Protein AF-A0AAQ3NFP8-F1 (afdb_monomer)

Foldseek 3Di:
DPPQDAQPLLPPPQLCVSLPHDPPDDPVVLVVSLVVQCVNRPPDVSRNVSNVVSSVVVVVVVVVVVVVVVVVVVVVVVVCCVVDDPVSVVVVVVPPPPDVVVVVVVVCVCCCVVVVCVVCVVPDDPPVVVVVVVVVVVVVVVVVPPDPPDD

InterPro domains:
  IPR021788 Protein CHAPERONE-LIKE PROTEIN OF POR1-like [PF11833] (24-134)
  IPR021788 Protein CHAPERONE-LIKE PROTEIN OF POR1-like [PTHR33372] (6-134)

Secondary structure (DSSP, 8-state):
---PPPPTTTT-SSHHHHHT--TT--HHHHHHHHHHHHHHTTT-HHHHHHHHHHHHHHHHHHHHHHHHHHHHHHHHHHHHHHHS-HHHHHHHHHT----HHHHHHHHHHHHHHHHHHHHHTTT--TTHHHHHHHHHHHHHHTTS-S-----

pLDDT: mean 77.22, std 17.12, range [36.72, 96.06]

Sequence (151 aa):
MRNVQKFPRINVWDPYRRLGISPDASEEEIWGSRNFLLQQYAGHERSEESIEAAFEKLLMASFIQRRKTKINLKSKLKKKVEESPPWVKNLLNFVELPPPEIILRRLFLFAFMGGWSIMNSAETGPAFQVCFEFLFFSLSFSVWCIPKCIF

Organism: Vigna mungo (NCBI:txid3915)

Solvent-accessible surface area (backbone atoms only — not comparable to full-atom values): 8976 Å² total; per-residue (Å²): 132,86,82,72,54,74,59,86,51,65,82,49,85,53,40,39,68,41,67,70,49,61,92,84,57,52,74,67,55,54,54,50,41,51,52,53,50,44,66,69,27,62,91,32,66,75,40,43,54,42,53,50,57,27,50,51,52,54,54,50,50,55,49,50,52,58,49,54,53,54,52,50,50,54,52,51,50,51,50,49,59,72,72,42,59,72,69,58,52,51,52,50,58,73,56,59,73,67,64,65,71,60,52,49,54,50,51,48,52,51,51,50,53,52,52,50,46,64,68,52,60,80,77,63,64,88,67,61,69,56,53,55,49,52,55,54,49,55,64,53,50,68,73,76,66,69,76,93,81,78,134

Mean predicted aligned error: 16.44 Å

Structure (mmCIF, N/CA/C/O backbone):
data_AF-A0AAQ3NFP8-F1
#
_entry.id   AF-A0AAQ3NFP8-F1
#
loop_
_atom_site.group_PDB
_atom_site.id
_atom_site.type_symbol
_atom_site.label_atom_id
_atom_site.label_alt_id
_atom_site.label_comp_id
_atom_site.label_asym_id
_atom_site.label_entity_id
_atom_site.label_seq_id
_atom_site.pdbx_PDB_ins_code
_atom_site.Cartn_x
_atom_site.Cartn_y
_atom_site.Cartn_z
_atom_site.occupancy
_atom_site.B_iso_or_equiv
_atom_site.auth_seq_id
_atom_site.auth_comp_id
_atom_site.auth_asym_id
_atom_site.auth_atom_id
_atom_site.pdbx_PDB_model_num
ATOM 1 N N . MET A 1 1 ? -20.250 0.691 35.380 1.00 41.53 1 MET A N 1
ATOM 2 C CA . MET A 1 1 ? -19.641 -0.244 34.407 1.00 41.53 1 MET A CA 1
ATOM 3 C C . MET A 1 1 ? -19.740 0.395 33.028 1.00 41.53 1 MET A C 1
ATOM 5 O O . MET A 1 1 ? -20.853 0.640 32.582 1.00 41.53 1 MET A O 1
ATOM 9 N N . ARG A 1 2 ? -18.618 0.778 32.401 1.00 59.44 2 ARG A N 1
ATOM 10 C CA . ARG A 1 2 ? -18.626 1.322 31.030 1.00 59.44 2 ARG A CA 1
ATOM 11 C C . ARG A 1 2 ? -19.056 0.184 30.101 1.00 59.44 2 ARG A C 1
ATOM 13 O O . ARG A 1 2 ? -18.391 -0.846 30.077 1.00 59.44 2 ARG A O 1
ATOM 20 N N . ASN A 1 3 ? -20.191 0.326 29.424 1.00 71.06 3 ASN A N 1
ATOM 21 C CA . ASN A 1 3 ? -20.691 -0.698 28.514 1.00 71.06 3 ASN A CA 1
ATOM 22 C C . ASN A 1 3 ? -19.872 -0.609 27.221 1.00 71.06 3 ASN A C 1
ATOM 24 O O . ASN A 1 3 ? -20.105 0.272 26.393 1.00 71.06 3 ASN A O 1
ATOM 28 N N . VAL A 1 4 ? -18.829 -1.433 27.126 1.00 76.38 4 VAL A N 1
ATOM 29 C CA . VAL A 1 4 ? -17.927 -1.445 25.975 1.00 76.38 4 VAL A CA 1
ATOM 30 C C . VAL A 1 4 ? -18.684 -2.056 24.800 1.00 76.38 4 VAL A C 1
ATOM 32 O O . VAL A 1 4 ? -19.108 -3.211 24.855 1.00 76.38 4 VAL A O 1
ATOM 35 N N . GLN A 1 5 ? -18.883 -1.266 23.746 1.00 82.94 5 GLN A N 1
ATOM 36 C CA . GLN A 1 5 ? -19.569 -1.724 22.544 1.00 82.94 5 GLN A CA 1
ATOM 37 C C . GLN A 1 5 ? -18.737 -2.828 21.884 1.00 82.94 5 GLN A C 1
ATOM 39 O O . GLN A 1 5 ? -17.526 -2.695 21.713 1.00 82.94 5 GLN A O 1
ATOM 44 N N . LYS A 1 6 ? -19.385 -3.936 21.521 1.00 88.12 6 LYS A N 1
ATOM 45 C CA . LYS A 1 6 ? -18.740 -5.073 20.860 1.00 88.12 6 LYS A CA 1
ATOM 46 C C . LYS A 1 6 ? -19.088 -5.069 19.382 1.00 88.12 6 LYS A C 1
ATOM 48 O O . LYS A 1 6 ? -20.259 -4.967 19.023 1.00 88.12 6 LYS A O 1
ATOM 53 N N . PHE A 1 7 ? -18.083 -5.225 18.528 1.00 90.88 7 PHE A N 1
ATOM 54 C CA . PHE A 1 7 ? -18.296 -5.232 17.091 1.00 90.88 7 PHE A CA 1
ATOM 55 C C . PHE A 1 7 ? -19.049 -6.500 16.651 1.00 90.88 7 PHE A C 1
ATOM 57 O O . PHE A 1 7 ? -18.580 -7.615 16.898 1.00 90.88 7 PHE A O 1
ATOM 64 N N . PRO A 1 8 ? -20.207 -6.372 15.979 1.00 88.38 8 PRO A N 1
ATOM 65 C CA . PRO A 1 8 ? -21.032 -7.529 15.633 1.00 88.38 8 PRO A CA 1
ATOM 66 C C . PRO A 1 8 ? -20.462 -8.352 14.466 1.00 88.38 8 PRO A C 1
ATOM 68 O O . PRO A 1 8 ? -20.726 -9.548 14.371 1.00 88.38 8 PRO A O 1
ATOM 71 N N . ARG A 1 9 ? -19.656 -7.749 13.578 1.00 91.31 9 ARG A N 1
ATOM 72 C CA . ARG A 1 9 ? -19.174 -8.379 12.330 1.00 91.31 9 ARG A CA 1
ATOM 73 C C . ARG A 1 9 ? -17.783 -9.020 12.441 1.00 91.31 9 ARG A C 1
ATOM 75 O O . ARG A 1 9 ? -17.110 -9.189 11.430 1.00 91.31 9 ARG A O 1
ATOM 82 N N . ILE A 1 10 ? -17.361 -9.433 13.638 1.00 88.06 10 ILE A N 1
ATOM 83 C CA . ILE A 1 10 ? -16.038 -10.052 13.875 1.00 88.06 10 ILE A CA 1
ATOM 84 C C . ILE A 1 10 ? -15.803 -11.303 13.001 1.00 88.06 10 ILE A C 1
ATOM 86 O O . ILE A 1 10 ? -14.704 -11.502 12.484 1.00 88.06 10 ILE A O 1
ATOM 90 N N . ASN A 1 11 ? -16.837 -12.123 12.783 1.00 88.25 11 ASN A N 1
ATOM 91 C CA . ASN A 1 11 ? -16.716 -13.412 12.085 1.00 88.25 11 ASN A CA 1
ATOM 92 C C . ASN A 1 11 ? -16.963 -13.341 10.565 1.00 88.25 11 ASN A C 1
ATOM 94 O O . ASN A 1 11 ? -16.925 -14.364 9.886 1.00 88.25 11 ASN A O 1
ATOM 98 N N . VAL A 1 12 ? -17.229 -12.160 10.000 1.00 91.94 12 VAL A N 1
ATOM 99 C CA . VAL A 1 12 ? -17.537 -12.023 8.565 1.00 91.94 12 VAL A CA 1
ATOM 100 C C . VAL A 1 12 ? -16.254 -12.164 7.757 1.00 91.94 12 VAL A C 1
ATOM 102 O O . VAL A 1 12 ? -15.365 -11.344 7.916 1.00 91.94 12 VAL A O 1
ATOM 105 N N . TRP A 1 13 ? -16.118 -13.179 6.906 1.00 88.94 13 TRP A N 1
ATOM 106 C CA . TRP A 1 13 ? -14.866 -13.435 6.174 1.00 88.94 13 TRP A CA 1
ATOM 107 C C . TRP A 1 13 ? -14.467 -12.319 5.194 1.00 88.94 13 TRP A C 1
ATOM 109 O O . TRP A 1 13 ? -13.292 -11.957 5.115 1.00 88.94 13 TRP A O 1
ATOM 119 N N . ASP A 1 14 ? -15.446 -11.787 4.464 1.00 93.69 14 ASP A N 1
ATOM 120 C CA . ASP A 1 14 ? -15.247 -10.765 3.438 1.00 93.69 14 ASP A CA 1
ATOM 121 C C . ASP A 1 14 ? -14.894 -9.401 4.071 1.00 93.69 14 ASP A C 1
ATOM 123 O O . ASP A 1 14 ? -15.701 -8.872 4.846 1.00 93.69 14 ASP A O 1
ATOM 127 N N . PRO A 1 15 ? -13.713 -8.819 3.772 1.00 94.44 15 PRO A N 1
ATOM 128 C CA . PRO A 1 15 ? -13.269 -7.569 4.383 1.00 94.44 15 PRO A CA 1
ATOM 129 C C . PRO A 1 15 ? -14.163 -6.368 4.042 1.00 94.44 15 PRO A C 1
ATOM 131 O O . PRO A 1 15 ? -14.358 -5.515 4.909 1.00 94.44 15 PRO A O 1
ATOM 134 N N . TYR A 1 16 ? -14.765 -6.324 2.846 1.00 94.44 16 TYR A N 1
ATOM 135 C CA . TYR A 1 16 ? -15.667 -5.234 2.451 1.00 94.44 16 TYR A CA 1
ATOM 136 C C . TYR A 1 16 ? -16.941 -5.248 3.298 1.00 94.44 16 TYR A C 1
ATOM 138 O O . TYR A 1 16 ? -17.280 -4.267 3.961 1.00 94.44 16 TYR A O 1
ATOM 146 N N . ARG A 1 17 ? -17.590 -6.416 3.395 1.00 94.00 17 ARG A N 1
ATOM 147 C CA . ARG A 1 17 ? -18.761 -6.617 4.265 1.00 94.00 17 ARG A CA 1
ATOM 148 C C . ARG A 1 17 ? -18.439 -6.445 5.744 1.00 94.00 17 ARG A C 1
ATOM 150 O O . ARG A 1 17 ? -19.305 -6.023 6.509 1.00 94.00 17 ARG A O 1
ATOM 157 N N . ARG A 1 18 ? -17.213 -6.769 6.163 1.00 94.00 18 ARG A N 1
ATOM 158 C CA . ARG A 1 18 ? -16.763 -6.556 7.539 1.00 94.00 18 ARG A CA 1
ATOM 159 C C . ARG A 1 18 ? -16.718 -5.062 7.861 1.00 94.00 18 ARG A C 1
ATOM 161 O O . ARG A 1 18 ? -17.367 -4.650 8.820 1.00 94.00 18 ARG A O 1
ATOM 168 N N . LEU A 1 19 ? -16.059 -4.249 7.034 1.00 94.12 19 LEU A N 1
ATOM 169 C CA . LEU A 1 19 ? -16.024 -2.788 7.196 1.00 94.12 19 LEU A CA 1
ATOM 170 C C . LEU A 1 19 ? -17.377 -2.115 6.899 1.00 94.12 19 LEU A C 1
ATOM 172 O O . LEU A 1 19 ? -17.645 -1.040 7.420 1.00 94.12 19 LEU A O 1
ATOM 176 N N . GLY A 1 20 ? -18.276 -2.785 6.175 1.00 93.25 20 GLY A N 1
ATOM 177 C CA . GLY A 1 20 ? -19.593 -2.248 5.823 1.00 93.25 20 GLY A CA 1
ATOM 178 C C . GLY A 1 20 ? -19.549 -1.309 4.619 1.00 93.25 20 GLY A C 1
ATOM 179 O O . GLY A 1 20 ? -20.350 -0.386 4.542 1.00 93.25 20 GLY A O 1
ATOM 180 N N . ILE A 1 21 ? -18.610 -1.550 3.709 1.00 94.88 21 ILE A N 1
ATOM 181 C CA . ILE A 1 21 ? -18.386 -0.772 2.490 1.00 94.88 21 ILE A CA 1
ATOM 182 C C . ILE A 1 21 ? -18.702 -1.609 1.254 1.00 94.88 21 ILE A C 1
ATOM 184 O O . ILE A 1 21 ? -18.739 -2.843 1.311 1.00 94.88 21 ILE A O 1
ATOM 188 N N . SER A 1 22 ? -18.911 -0.930 0.130 1.00 93.88 22 SER A N 1
ATOM 189 C CA . SER A 1 22 ? -19.113 -1.585 -1.159 1.00 93.88 22 SER A CA 1
ATOM 190 C C . SER A 1 22 ? -17.795 -2.173 -1.707 1.00 93.88 22 SER A C 1
ATOM 192 O O . SER A 1 22 ? -16.723 -1.653 -1.390 1.00 93.88 22 SER A O 1
ATOM 194 N N . PRO A 1 23 ? -17.818 -3.250 -2.519 1.00 91.19 23 PRO A N 1
ATOM 195 C CA . PRO A 1 23 ? -16.610 -3.823 -3.129 1.00 91.19 23 PRO A CA 1
ATOM 196 C C . PRO A 1 23 ? -15.859 -2.872 -4.075 1.00 91.19 23 PRO A C 1
ATOM 198 O O . PRO A 1 23 ? -14.665 -3.045 -4.308 1.00 91.19 23 PRO A O 1
ATOM 201 N N . ASP A 1 24 ? -16.569 -1.894 -4.629 1.00 90.31 24 ASP A N 1
ATOM 202 C CA . ASP A 1 24 ? -16.094 -0.831 -5.518 1.00 90.31 24 ASP A CA 1
ATOM 203 C C . ASP A 1 24 ? -15.790 0.486 -4.783 1.00 90.31 24 ASP A C 1
ATOM 205 O O . ASP A 1 24 ? -15.532 1.499 -5.431 1.00 90.31 24 ASP A O 1
ATOM 209 N N . ALA A 1 25 ? -15.796 0.471 -3.446 1.00 91.81 25 ALA A N 1
ATOM 210 C CA . ALA A 1 25 ? -15.518 1.647 -2.629 1.00 91.81 25 ALA A CA 1
ATOM 211 C C . ALA A 1 25 ? -14.126 2.240 -2.902 1.00 91.81 25 ALA A C 1
ATOM 213 O O . ALA A 1 25 ? -13.153 1.514 -3.152 1.00 91.81 25 ALA A O 1
ATOM 214 N N . SER A 1 26 ? -14.030 3.567 -2.811 1.00 92.00 26 SER A N 1
ATOM 215 C CA . SER A 1 26 ? -12.772 4.294 -3.001 1.00 92.00 26 SER A CA 1
ATOM 216 C C . SER A 1 26 ? -11.816 4.091 -1.817 1.00 92.00 26 SER A C 1
ATOM 218 O O . SER A 1 26 ? -12.221 3.679 -0.726 1.00 92.00 26 SER A O 1
ATOM 220 N N . GLU A 1 27 ? -10.521 4.380 -2.002 1.00 90.50 27 GLU A N 1
ATOM 221 C CA . GLU A 1 27 ? -9.541 4.248 -0.912 1.00 90.50 27 GLU A CA 1
ATOM 222 C C . GLU A 1 27 ? -9.936 5.128 0.286 1.00 90.50 27 GLU A C 1
ATOM 224 O O . GLU A 1 27 ? -9.872 4.689 1.433 1.00 90.50 27 GLU A O 1
ATOM 229 N N . GLU A 1 28 ? -10.440 6.331 0.030 1.00 92.19 28 GLU A N 1
ATOM 230 C CA . GLU A 1 28 ? -10.892 7.288 1.039 1.00 92.19 28 GLU A CA 1
ATOM 231 C C . GLU A 1 28 ? -12.056 6.743 1.875 1.00 92.19 28 GLU A C 1
ATOM 233 O O . GLU A 1 28 ? -12.065 6.905 3.096 1.00 92.19 28 GLU A O 1
ATOM 238 N N . GLU A 1 29 ? -13.005 6.045 1.252 1.00 94.38 29 GLU A N 1
ATOM 239 C CA . GLU A 1 29 ? -14.123 5.411 1.957 1.00 94.38 29 GLU A CA 1
ATOM 240 C C . GLU A 1 29 ? -13.654 4.262 2.855 1.00 94.38 29 GLU A C 1
ATOM 242 O O . GLU A 1 29 ? -14.157 4.101 3.973 1.00 94.38 29 GLU A O 1
ATOM 247 N N . ILE A 1 30 ? -12.657 3.488 2.407 1.00 94.75 30 ILE A N 1
ATOM 248 C CA . ILE A 1 30 ? -12.036 2.426 3.211 1.00 94.75 30 ILE A CA 1
ATOM 249 C C . ILE A 1 30 ? -11.394 3.036 4.467 1.00 94.75 30 ILE A C 1
ATOM 251 O O . ILE A 1 30 ? -11.639 2.566 5.584 1.00 94.75 30 ILE A O 1
ATOM 255 N N . TRP A 1 31 ? -10.603 4.101 4.302 1.00 94.62 31 TRP A N 1
ATOM 256 C CA . TRP A 1 31 ? -9.954 4.811 5.410 1.00 94.62 31 TRP A CA 1
ATOM 257 C C . TRP A 1 31 ? -10.969 5.460 6.359 1.00 94.62 31 TRP A C 1
ATOM 259 O O . TRP A 1 31 ? -10.843 5.322 7.580 1.00 94.62 31 TRP A O 1
ATOM 269 N N . GLY A 1 32 ? -11.999 6.111 5.815 1.00 96.06 32 GLY A N 1
ATOM 270 C CA . GLY A 1 32 ? -13.074 6.730 6.591 1.00 96.06 32 GLY A CA 1
ATOM 271 C C . GLY A 1 32 ? -13.846 5.710 7.427 1.00 96.06 32 GLY A C 1
ATOM 272 O O . GLY A 1 32 ? -14.053 5.917 8.624 1.00 96.06 32 GLY A O 1
ATOM 273 N N . SER A 1 33 ? -14.184 4.565 6.833 1.00 95.44 33 SER A N 1
ATOM 274 C CA . SER A 1 33 ? -14.910 3.485 7.511 1.00 95.44 33 SER A CA 1
ATOM 275 C C . SER A 1 33 ? -14.097 2.865 8.642 1.00 95.44 33 SER A C 1
ATOM 277 O O . SER A 1 33 ? -14.621 2.652 9.736 1.00 95.44 33 SER A O 1
ATOM 279 N N . ARG A 1 34 ? -12.796 2.622 8.422 1.00 95.19 34 ARG A N 1
ATOM 280 C CA . ARG A 1 34 ? -11.883 2.155 9.478 1.00 95.19 34 ARG A CA 1
ATOM 281 C C . ARG A 1 34 ? -11.847 3.143 10.643 1.00 95.19 34 ARG A C 1
ATOM 283 O O . ARG A 1 34 ? -11.987 2.726 11.789 1.00 95.19 34 ARG A O 1
ATOM 290 N N . ASN A 1 35 ? -11.667 4.432 10.356 1.00 96.06 35 ASN A N 1
ATOM 291 C CA . ASN A 1 35 ? -11.545 5.456 11.391 1.00 96.06 35 ASN A CA 1
ATOM 292 C C . ASN A 1 35 ? -12.830 5.575 12.228 1.00 96.06 35 ASN A C 1
ATOM 294 O O . ASN A 1 35 ? -12.774 5.572 13.455 1.00 96.06 35 ASN A O 1
ATOM 298 N N . PHE A 1 36 ? -13.989 5.574 11.564 1.00 95.31 36 PHE A N 1
ATOM 299 C CA . PHE A 1 36 ? -15.294 5.580 12.224 1.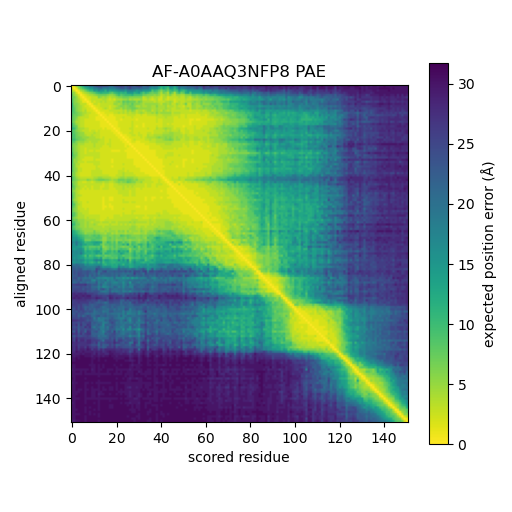00 95.31 36 PHE A CA 1
ATOM 300 C C . PHE A 1 36 ? -15.493 4.356 13.134 1.00 95.31 36 PHE A C 1
ATOM 302 O O . PHE A 1 36 ? -15.883 4.494 14.293 1.00 95.31 36 PHE A O 1
ATOM 309 N N . LEU A 1 37 ? -15.186 3.152 12.637 1.00 94.06 37 LEU A N 1
ATOM 310 C CA . LEU A 1 37 ? -15.357 1.916 13.402 1.00 94.06 37 LEU A CA 1
ATOM 311 C C . LEU A 1 37 ? -14.393 1.823 14.590 1.00 94.06 37 LEU A C 1
ATOM 313 O O . LEU A 1 37 ? -14.812 1.417 15.671 1.00 94.06 37 LEU A O 1
ATOM 317 N N . LEU A 1 38 ? -13.129 2.218 14.429 1.00 93.88 38 LEU A N 1
ATOM 318 C CA . LEU A 1 38 ? -12.179 2.222 15.545 1.00 93.88 38 LEU A CA 1
ATOM 319 C C . LEU A 1 38 ? -12.574 3.219 16.627 1.00 93.88 38 LEU A C 1
ATOM 321 O O . LEU A 1 38 ? -12.483 2.900 17.806 1.00 93.88 38 LEU A O 1
ATOM 325 N N . GLN A 1 39 ? -13.076 4.392 16.244 1.00 93.12 39 GLN A N 1
ATOM 326 C CA . GLN A 1 39 ? -13.569 5.363 17.212 1.00 93.12 39 GLN A CA 1
ATOM 327 C C . GLN A 1 39 ? -14.810 4.847 17.956 1.00 93.12 39 GLN A C 1
ATOM 329 O O . GLN A 1 39 ? -14.929 5.038 19.165 1.00 93.12 39 GLN A O 1
ATOM 334 N N . GLN A 1 40 ? -15.722 4.167 17.254 1.00 92.00 40 GLN A N 1
ATOM 335 C CA . GLN A 1 40 ? -16.949 3.629 17.843 1.00 92.00 40 GLN A CA 1
ATOM 336 C C . GLN A 1 40 ? -16.698 2.447 18.792 1.00 92.00 40 GLN A C 1
ATOM 338 O O . GLN A 1 40 ? -17.381 2.320 19.809 1.00 92.00 40 GLN A O 1
ATOM 343 N N . TYR A 1 41 ? -15.749 1.570 18.457 1.00 91.06 41 TYR A N 1
ATOM 344 C CA . TYR A 1 41 ? -15.442 0.354 19.220 1.00 91.06 41 TYR A CA 1
ATOM 345 C C . TYR A 1 41 ? -14.158 0.470 20.053 1.00 91.06 41 TYR A C 1
ATOM 347 O O . TYR A 1 41 ? -13.620 -0.550 20.489 1.00 91.06 41 TYR A O 1
ATOM 355 N N . ALA A 1 42 ? -13.714 1.706 20.307 1.00 87.50 42 ALA A N 1
ATOM 356 C CA . ALA A 1 42 ? -12.547 2.010 21.120 1.00 87.50 42 ALA A CA 1
ATOM 357 C C . ALA A 1 42 ? -12.651 1.358 22.510 1.00 87.50 42 ALA A C 1
ATOM 359 O O . ALA A 1 42 ? -13.620 1.565 23.251 1.00 87.50 42 ALA A O 1
ATOM 360 N N . GLY A 1 43 ? -11.634 0.582 22.877 1.00 86.94 43 GLY A N 1
ATOM 361 C CA . GLY A 1 43 ? -11.530 -0.105 24.164 1.00 86.94 43 GLY A CA 1
ATOM 362 C C . GLY A 1 43 ? -11.992 -1.564 24.164 1.00 86.94 43 GLY A C 1
ATOM 363 O O . GLY A 1 43 ? -11.950 -2.195 25.220 1.00 86.94 43 GLY A O 1
ATOM 364 N N . HIS A 1 44 ? -12.408 -2.124 23.022 1.00 90.88 44 HIS A N 1
ATOM 365 C CA . HIS A 1 44 ? -12.600 -3.570 22.867 1.00 90.88 44 HIS A CA 1
ATOM 366 C C . HIS A 1 44 ? -11.554 -4.149 21.913 1.00 90.88 44 HIS A C 1
ATOM 368 O O . HIS A 1 44 ? -11.809 -4.264 20.714 1.00 90.88 44 HIS A O 1
ATOM 374 N N . GLU A 1 45 ? -10.427 -4.602 22.460 1.00 90.50 45 GLU A N 1
ATOM 375 C CA . GLU A 1 45 ? -9.260 -5.121 21.724 1.00 90.50 45 GLU A CA 1
ATOM 376 C C . GLU A 1 45 ? -9.644 -6.049 20.559 1.00 90.50 45 GLU A C 1
ATOM 378 O O . GLU A 1 45 ? -9.389 -5.753 19.398 1.00 90.50 45 GLU A O 1
ATOM 383 N N . ARG A 1 46 ? -10.422 -7.105 20.823 1.00 91.12 46 ARG A N 1
ATOM 384 C CA . ARG A 1 46 ? -10.817 -8.074 19.780 1.00 91.12 46 ARG A CA 1
ATOM 385 C C . ARG A 1 46 ? -11.694 -7.490 18.660 1.00 91.12 46 ARG A C 1
ATOM 387 O O . ARG A 1 46 ? -11.803 -8.070 17.582 1.00 91.12 46 ARG A O 1
ATOM 394 N N . SER A 1 47 ? -12.379 -6.379 18.929 1.00 91.81 47 SER A N 1
ATOM 395 C CA . SER A 1 47 ? -13.167 -5.672 17.913 1.00 91.81 47 SER A CA 1
ATOM 396 C C . SER A 1 47 ? -12.232 -4.866 17.022 1.00 91.81 47 SER A C 1
ATOM 398 O O . SER A 1 47 ? -12.326 -4.978 15.801 1.00 91.81 47 SER A O 1
ATOM 400 N N . GLU A 1 48 ? -11.309 -4.124 17.635 1.00 93.12 48 GLU A N 1
ATOM 401 C CA . GLU A 1 48 ? -10.283 -3.332 16.953 1.00 93.12 48 GLU A CA 1
ATOM 402 C C . GLU A 1 48 ? -9.419 -4.220 16.052 1.00 93.12 48 GLU A C 1
ATOM 404 O O . GLU A 1 48 ? -9.374 -3.990 14.845 1.00 93.12 48 GLU A O 1
ATOM 409 N N . GLU A 1 49 ? -8.886 -5.324 16.586 1.00 93.25 49 GLU A N 1
ATOM 410 C 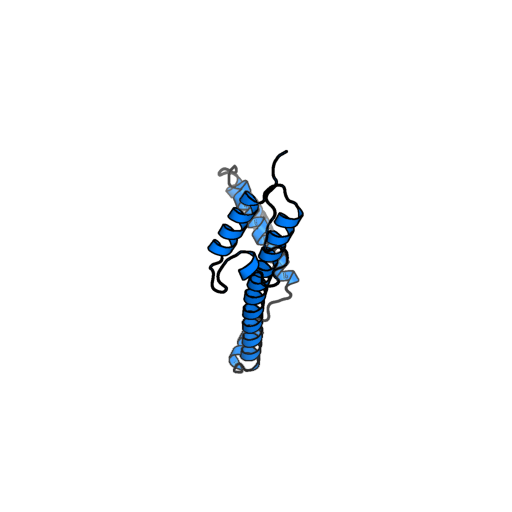CA . GLU A 1 49 ? -8.113 -6.319 15.828 1.00 93.25 49 GLU A CA 1
ATOM 411 C C . GLU A 1 49 ? -8.860 -6.804 14.580 1.00 93.25 49 GLU A C 1
ATOM 413 O O . GLU A 1 49 ? -8.295 -6.941 13.495 1.00 93.25 49 GLU A O 1
ATOM 418 N N . SER A 1 50 ? -10.163 -7.071 14.708 1.00 94.06 50 SER A N 1
ATOM 419 C CA . SER A 1 50 ? -10.959 -7.587 13.594 1.00 94.06 50 SER A CA 1
ATOM 420 C C . SER A 1 50 ? -11.171 -6.554 12.481 1.00 94.06 50 SER A C 1
ATOM 422 O O . SER A 1 50 ? -11.243 -6.940 11.306 1.00 94.06 50 SER A O 1
ATOM 424 N N . ILE A 1 51 ? -11.273 -5.271 12.853 1.00 95.25 51 ILE A N 1
ATOM 425 C CA . ILE A 1 51 ? -11.421 -4.125 11.949 1.00 95.25 51 ILE A CA 1
ATOM 426 C C . ILE A 1 51 ? -10.094 -3.890 11.226 1.00 95.25 51 ILE A C 1
ATOM 428 O O . ILE A 1 51 ? -10.074 -3.796 9.997 1.00 95.25 51 ILE A O 1
ATOM 432 N N . GLU A 1 52 ? -8.985 -3.871 11.964 1.00 94.81 52 GLU A N 1
ATOM 433 C CA . GLU A 1 52 ? -7.646 -3.686 11.401 1.00 94.81 52 GLU A CA 1
ATOM 434 C C . GLU A 1 52 ? -7.250 -4.838 10.479 1.00 94.81 52 GLU A C 1
ATOM 436 O O . GLU A 1 52 ? -6.828 -4.594 9.352 1.00 94.81 52 GLU A O 1
ATOM 441 N N . ALA A 1 53 ? -7.524 -6.087 10.861 1.00 95.00 53 ALA A N 1
ATOM 442 C CA . ALA A 1 53 ? -7.283 -7.241 9.998 1.00 95.00 53 ALA A CA 1
ATOM 443 C C . ALA A 1 53 ? -8.095 -7.192 8.687 1.00 95.00 53 ALA A C 1
ATOM 445 O O . ALA A 1 53 ? -7.665 -7.718 7.658 1.00 95.00 53 ALA A O 1
ATOM 446 N N . ALA A 1 54 ? -9.291 -6.589 8.698 1.00 95.00 54 ALA A N 1
ATOM 447 C CA . ALA A 1 54 ? -10.078 -6.361 7.482 1.00 95.00 54 ALA A CA 1
ATOM 448 C C . ALA A 1 54 ? -9.392 -5.341 6.568 1.00 95.00 54 ALA A C 1
ATOM 450 O O . ALA A 1 54 ? -9.253 -5.560 5.363 1.00 95.00 54 ALA A O 1
ATOM 451 N N . PHE A 1 55 ? -8.956 -4.238 7.172 1.00 95.75 55 PHE A N 1
ATOM 452 C CA . PHE A 1 55 ? -8.296 -3.132 6.504 1.00 95.75 55 PHE A CA 1
ATOM 453 C C . PHE A 1 55 ? -6.953 -3.554 5.894 1.00 95.75 55 PHE A C 1
ATOM 455 O O . PHE A 1 55 ? -6.709 -3.298 4.717 1.00 95.75 55 PHE A O 1
ATOM 462 N N . GLU A 1 56 ? -6.121 -4.289 6.632 1.00 94.69 56 GLU A N 1
ATOM 463 C CA . GLU A 1 56 ? -4.843 -4.806 6.135 1.00 94.69 56 GLU A CA 1
ATOM 464 C C . GLU A 1 56 ? -5.011 -5.717 4.918 1.00 94.69 56 GLU A C 1
ATOM 466 O O . GLU A 1 56 ? -4.225 -5.639 3.974 1.00 94.69 56 GLU A O 1
ATOM 471 N N . LYS A 1 57 ? -6.054 -6.556 4.884 1.00 94.12 57 LYS A N 1
ATOM 472 C CA . LYS A 1 57 ? -6.341 -7.396 3.710 1.00 94.12 57 LYS A CA 1
ATOM 473 C C . LYS A 1 57 ? -6.637 -6.558 2.469 1.00 94.12 57 LYS A C 1
ATOM 475 O O . LYS A 1 57 ? -6.135 -6.883 1.392 1.00 94.12 57 LYS A O 1
ATOM 480 N N . LEU A 1 58 ? -7.420 -5.487 2.611 1.00 93.19 58 LEU A N 1
ATOM 481 C CA . LEU A 1 58 ? -7.707 -4.559 1.512 1.00 93.19 58 LEU A CA 1
ATOM 482 C C . LEU A 1 58 ? -6.451 -3.800 1.076 1.00 93.19 58 LEU A C 1
ATOM 484 O O . LEU A 1 58 ? -6.170 -3.701 -0.119 1.00 93.19 58 LEU A O 1
ATOM 488 N N . LEU A 1 59 ? -5.652 -3.343 2.040 1.00 92.06 59 LEU A N 1
ATOM 489 C CA . LEU A 1 59 ? -4.380 -2.670 1.792 1.00 92.06 59 LEU A CA 1
ATOM 490 C C . LEU A 1 59 ? -3.412 -3.582 1.019 1.00 92.06 59 LEU A C 1
ATOM 492 O O . LEU A 1 59 ? -2.813 -3.187 0.020 1.00 92.06 59 LEU A O 1
ATOM 496 N N . MET A 1 60 ? -3.286 -4.840 1.437 1.00 92.00 60 MET A N 1
ATOM 497 C CA . MET A 1 60 ? -2.438 -5.812 0.750 1.00 92.00 60 MET A CA 1
ATOM 498 C C . MET A 1 60 ? -2.962 -6.134 -0.647 1.00 92.00 60 MET A C 1
ATOM 500 O O . MET A 1 60 ? -2.166 -6.245 -1.582 1.00 92.00 60 MET A O 1
ATOM 504 N N . ALA A 1 61 ? -4.280 -6.235 -0.831 1.00 90.12 61 ALA A N 1
ATOM 505 C CA . ALA A 1 61 ? -4.875 -6.454 -2.144 1.00 90.12 61 ALA A CA 1
ATOM 506 C C . ALA A 1 61 ? -4.528 -5.320 -3.127 1.00 90.12 61 ALA A C 1
ATOM 508 O O . ALA A 1 61 ? -4.078 -5.602 -4.244 1.00 90.12 61 ALA A O 1
ATOM 509 N N . SER A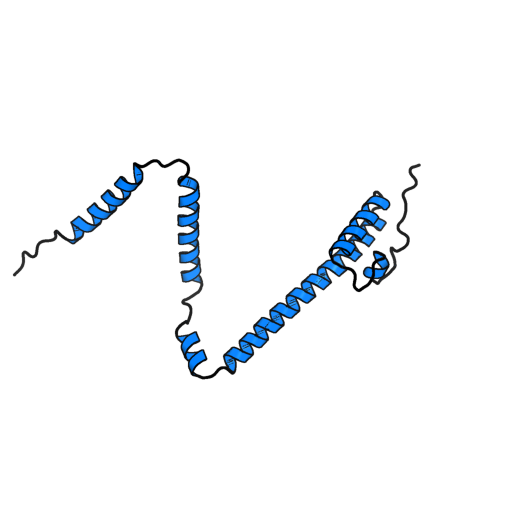 1 62 ? -4.632 -4.056 -2.702 1.00 86.50 62 SER A N 1
ATOM 510 C CA . SER A 1 62 ? -4.292 -2.903 -3.546 1.00 86.50 62 SER A CA 1
ATOM 511 C C . SER A 1 62 ? -2.797 -2.873 -3.897 1.00 86.50 62 SER A C 1
ATOM 513 O O . SER A 1 62 ? -2.428 -2.679 -5.062 1.00 86.50 62 SER A O 1
ATOM 515 N N . PHE A 1 63 ? -1.910 -3.182 -2.944 1.00 88.25 63 PHE A N 1
ATOM 516 C CA . PHE A 1 63 ? -0.473 -3.299 -3.212 1.00 88.25 63 PHE A CA 1
ATOM 517 C C . PHE A 1 63 ? -0.139 -4.439 -4.173 1.00 88.25 63 PHE A C 1
ATOM 519 O O . PHE A 1 63 ? 0.674 -4.258 -5.086 1.00 88.25 63 PHE A O 1
ATOM 526 N N . ILE A 1 64 ? -0.768 -5.603 -4.008 1.00 87.44 64 ILE A N 1
ATOM 527 C CA . ILE A 1 64 ? -0.586 -6.747 -4.905 1.00 87.44 64 ILE A CA 1
ATOM 528 C C . ILE A 1 64 ? -1.037 -6.381 -6.318 1.00 87.44 64 ILE A C 1
ATOM 530 O O . ILE A 1 64 ? -0.322 -6.681 -7.276 1.00 87.44 64 ILE A O 1
ATOM 534 N N . GLN A 1 65 ? -2.174 -5.700 -6.462 1.00 85.38 65 GLN A N 1
ATOM 535 C CA . GLN A 1 65 ? -2.675 -5.247 -7.756 1.00 85.38 65 GLN A CA 1
ATOM 536 C C . GLN A 1 65 ? -1.681 -4.296 -8.438 1.00 85.38 65 GLN A C 1
ATOM 538 O O . GLN A 1 65 ? -1.289 -4.540 -9.582 1.00 85.38 65 GLN A O 1
ATOM 543 N N . ARG A 1 66 ? -1.171 -3.288 -7.715 1.00 82.31 66 ARG A N 1
ATOM 544 C CA . ARG A 1 66 ? -0.142 -2.356 -8.219 1.00 82.31 66 ARG A CA 1
ATOM 545 C C . ARG A 1 66 ? 1.191 -3.052 -8.537 1.00 82.31 66 ARG A C 1
ATOM 547 O O . ARG A 1 66 ? 1.877 -2.677 -9.488 1.00 82.31 66 ARG A O 1
ATOM 554 N N . ARG A 1 67 ? 1.595 -4.071 -7.768 1.00 84.06 67 ARG A N 1
ATOM 555 C CA . ARG A 1 67 ? 2.806 -4.870 -8.048 1.00 84.06 67 ARG A CA 1
ATOM 556 C C . ARG A 1 67 ? 2.643 -5.723 -9.300 1.00 84.06 67 ARG A C 1
ATOM 558 O O . ARG A 1 67 ? 3.537 -5.729 -10.145 1.00 84.06 67 ARG A O 1
ATOM 565 N N . LYS A 1 68 ? 1.517 -6.426 -9.440 1.00 79.38 68 LYS A N 1
ATOM 566 C CA . LYS A 1 68 ? 1.244 -7.307 -10.585 1.00 79.38 68 LYS A CA 1
ATOM 567 C C . LYS A 1 68 ? 1.249 -6.541 -11.905 1.00 79.38 68 LYS A C 1
ATOM 569 O O . LYS A 1 68 ? 1.837 -7.025 -12.871 1.00 79.38 68 LYS A O 1
ATOM 574 N N . THR A 1 69 ? 0.667 -5.343 -11.947 1.00 77.62 69 THR A N 1
ATOM 575 C CA . THR A 1 69 ? 0.653 -4.506 -13.158 1.00 77.62 69 THR A CA 1
ATOM 576 C C . THR A 1 69 ? 2.051 -4.017 -13.538 1.00 77.62 69 THR A C 1
ATOM 578 O O . THR A 1 69 ? 2.447 -4.161 -14.696 1.00 77.62 69 THR A O 1
ATOM 581 N N . LYS A 1 70 ? 2.857 -3.549 -12.572 1.00 76.00 70 LYS A N 1
ATOM 582 C CA . LYS A 1 70 ? 4.262 -3.155 -12.812 1.00 76.00 70 LYS A CA 1
ATOM 583 C C . LYS A 1 70 ? 5.121 -4.315 -13.336 1.00 76.00 70 LYS A C 1
ATOM 585 O O . LYS A 1 70 ? 5.917 -4.128 -14.254 1.00 76.00 70 LYS A O 1
ATOM 590 N N . ILE A 1 71 ? 4.952 -5.522 -12.791 1.00 76.38 71 ILE A N 1
ATOM 591 C CA . ILE A 1 71 ? 5.702 -6.717 -13.222 1.00 76.38 71 ILE A CA 1
ATOM 592 C C . ILE A 1 71 ? 5.267 -7.170 -14.626 1.00 76.38 71 ILE A C 1
ATOM 594 O O . ILE A 1 71 ? 6.114 -7.535 -15.448 1.00 76.38 71 ILE A O 1
ATOM 598 N N . ASN A 1 72 ? 3.969 -7.098 -14.939 1.00 76.31 72 ASN A N 1
ATOM 599 C CA . ASN A 1 72 ? 3.476 -7.365 -16.292 1.00 76.31 72 ASN A CA 1
ATOM 600 C C . ASN A 1 72 ? 4.065 -6.372 -17.303 1.00 76.31 72 ASN A C 1
ATOM 602 O O . ASN A 1 72 ? 4.570 -6.791 -18.336 1.00 76.31 72 ASN A O 1
ATOM 606 N N . LEU A 1 73 ? 4.104 -5.078 -16.981 1.00 82.69 73 LEU A N 1
ATOM 607 C CA . LEU A 1 73 ? 4.732 -4.066 -17.836 1.00 82.69 73 LEU A CA 1
ATOM 608 C C . LEU A 1 73 ? 6.221 -4.345 -18.062 1.00 82.69 73 LEU A C 1
ATOM 610 O O . LEU A 1 73 ? 6.652 -4.390 -19.209 1.00 82.69 73 LEU A O 1
ATOM 614 N N . LYS A 1 74 ? 6.997 -4.617 -17.003 1.00 77.62 74 LYS A N 1
ATOM 615 C CA . LYS A 1 74 ? 8.435 -4.925 -17.119 1.00 77.62 74 LYS A CA 1
ATOM 616 C C . LYS A 1 74 ? 8.696 -6.166 -17.979 1.00 77.62 74 LYS A C 1
ATOM 618 O O . LYS A 1 74 ? 9.589 -6.156 -18.822 1.00 77.62 74 LYS A O 1
ATOM 623 N N . SER A 1 75 ? 7.919 -7.231 -17.785 1.00 77.75 75 SER A N 1
ATOM 624 C CA . SER A 1 75 ? 8.057 -8.469 -18.568 1.00 77.75 75 SER A CA 1
ATOM 625 C C . SER A 1 75 ? 7.614 -8.299 -20.025 1.00 77.75 75 SER A C 1
ATOM 627 O O . SER A 1 75 ? 8.284 -8.808 -20.920 1.00 77.75 75 SER A O 1
ATOM 629 N N . LYS A 1 76 ? 6.550 -7.530 -20.290 1.00 80.75 76 LYS A N 1
ATOM 630 C CA . LYS A 1 76 ? 6.128 -7.151 -21.649 1.00 80.75 76 LYS A CA 1
ATOM 631 C C . LYS A 1 76 ? 7.177 -6.280 -22.344 1.00 80.75 76 LYS A C 1
ATOM 633 O O . LYS A 1 76 ? 7.432 -6.489 -23.525 1.00 80.75 76 LYS A O 1
ATOM 638 N N . LEU A 1 77 ? 7.818 -5.362 -21.616 1.00 80.62 77 LEU A N 1
ATOM 639 C CA . LEU A 1 77 ? 8.922 -4.549 -22.131 1.00 80.62 77 LEU A CA 1
ATOM 640 C C . LEU A 1 77 ? 10.129 -5.418 -22.485 1.00 80.62 77 LEU A C 1
ATOM 642 O O . 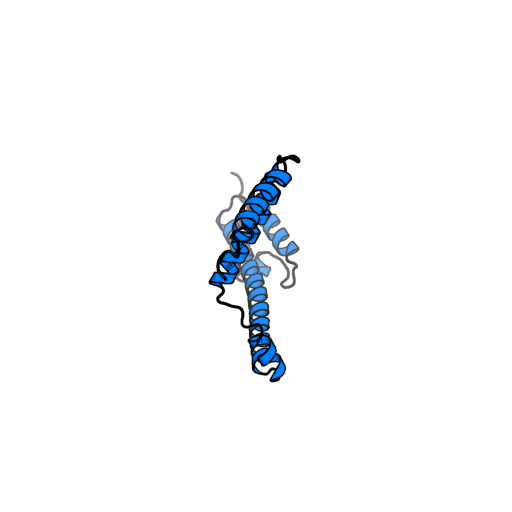LEU A 1 77 ? 10.671 -5.283 -23.573 1.00 80.62 77 LEU A O 1
ATOM 646 N N . LYS A 1 78 ? 10.506 -6.351 -21.601 1.00 75.19 78 LYS A N 1
ATOM 647 C CA . LYS A 1 78 ? 11.619 -7.278 -21.846 1.00 75.19 78 LYS A CA 1
ATOM 648 C C . LYS A 1 78 ? 11.381 -8.128 -23.098 1.00 75.19 78 LYS A C 1
ATOM 650 O O . LYS A 1 78 ? 12.273 -8.223 -23.928 1.00 75.19 78 LYS A O 1
ATOM 655 N N . LYS A 1 79 ? 10.162 -8.657 -23.273 1.00 75.31 79 LYS A N 1
ATOM 656 C CA . LYS A 1 79 ? 9.772 -9.393 -24.489 1.00 75.31 79 LYS A CA 1
ATOM 657 C C . LYS A 1 79 ? 9.853 -8.526 -25.743 1.00 75.31 79 LYS A C 1
ATOM 659 O O . LYS A 1 79 ? 10.447 -8.947 -26.723 1.00 75.31 79 LYS A O 1
ATOM 664 N N . LYS A 1 80 ? 9.322 -7.297 -25.692 1.00 72.38 80 LYS A N 1
ATOM 665 C CA . LYS A 1 80 ? 9.428 -6.353 -26.813 1.00 72.38 80 LYS A CA 1
ATOM 666 C C . LYS A 1 80 ? 10.881 -6.052 -27.164 1.00 72.38 80 LYS A C 1
ATOM 668 O O . LYS A 1 80 ? 11.194 -6.041 -28.336 1.00 72.38 80 LYS A O 1
ATOM 673 N N . VAL A 1 81 ? 11.757 -5.852 -26.177 1.00 72.44 81 VAL A N 1
ATOM 674 C CA . VAL A 1 81 ? 13.196 -5.617 -26.394 1.00 72.44 81 VAL A CA 1
ATOM 675 C C . VAL A 1 81 ? 13.883 -6.822 -27.045 1.00 72.44 81 VAL A C 1
ATOM 677 O O . VAL A 1 81 ? 14.725 -6.650 -27.923 1.00 72.44 81 VAL A O 1
ATOM 680 N N . GLU A 1 82 ? 13.514 -8.036 -26.652 1.00 67.12 82 GLU A N 1
ATOM 681 C CA . GLU A 1 82 ? 14.069 -9.272 -27.209 1.00 67.12 82 GLU A CA 1
ATOM 682 C C . GLU A 1 82 ? 13.580 -9.537 -28.646 1.00 67.12 82 GLU A C 1
ATOM 684 O O . GLU A 1 82 ? 14.363 -9.972 -29.492 1.00 67.12 82 GLU A O 1
ATOM 689 N N . GLU A 1 83 ? 12.333 -9.175 -28.955 1.00 68.12 83 GLU A N 1
ATOM 690 C CA . GLU A 1 83 ? 11.750 -9.190 -30.307 1.00 68.12 83 GLU A CA 1
ATOM 691 C C . GLU A 1 83 ? 12.089 -7.941 -31.141 1.00 68.12 83 GLU A C 1
ATOM 693 O O . GLU A 1 83 ? 11.766 -7.886 -32.328 1.00 68.12 83 GLU A O 1
ATOM 698 N N . SER A 1 84 ? 12.735 -6.927 -30.555 1.00 63.84 84 SER A N 1
ATOM 699 C CA . SER A 1 84 ? 12.982 -5.662 -31.247 1.00 63.84 84 SER A CA 1
ATOM 700 C C . SER A 1 84 ? 13.927 -5.833 -32.447 1.00 63.84 84 SER A C 1
ATOM 702 O O . SER A 1 84 ? 14.851 -6.656 -32.403 1.00 63.84 84 SER A O 1
ATOM 704 N N . PRO A 1 85 ? 13.754 -5.004 -33.497 1.00 75.12 85 PRO A N 1
ATOM 705 C CA . PRO A 1 85 ? 14.615 -4.997 -34.673 1.00 75.12 85 PRO A CA 1
ATOM 706 C C . PRO A 1 85 ? 16.112 -4.841 -34.334 1.00 75.12 85 PRO A C 1
ATOM 708 O O . PRO A 1 85 ? 16.447 -4.227 -33.314 1.00 75.12 85 PRO A O 1
ATOM 711 N N . PRO A 1 86 ? 17.026 -5.301 -35.214 1.00 71.31 86 PRO A N 1
ATOM 712 C CA . PRO A 1 86 ? 18.474 -5.303 -34.968 1.00 71.31 86 PRO A CA 1
ATOM 713 C C . PRO A 1 86 ? 19.044 -3.939 -34.552 1.00 71.31 86 PRO A C 1
ATOM 715 O O . PRO A 1 86 ? 19.941 -3.866 -33.719 1.00 71.31 86 PRO A O 1
ATOM 718 N N . TRP A 1 87 ? 18.483 -2.843 -35.068 1.00 77.62 87 TRP A N 1
ATOM 719 C CA . TRP A 1 87 ? 18.936 -1.486 -34.755 1.00 77.62 87 TRP A CA 1
ATOM 720 C C . TRP A 1 87 ? 18.666 -1.067 -33.296 1.00 77.62 87 TRP A C 1
ATOM 722 O O . TRP A 1 87 ? 19.475 -0.351 -32.714 1.00 77.62 87 TRP A O 1
ATOM 732 N N . VAL A 1 88 ? 17.582 -1.547 -32.669 1.00 77.75 88 VAL A N 1
ATOM 733 C CA . VAL A 1 88 ? 17.260 -1.252 -31.256 1.00 77.75 88 VAL A CA 1
ATOM 734 C C . VAL A 1 88 ? 18.199 -2.012 -30.326 1.00 77.75 88 VAL A C 1
ATOM 736 O O . VAL A 1 88 ? 18.655 -1.470 -29.323 1.00 77.75 88 VAL A O 1
ATOM 739 N N . LYS A 1 89 ? 18.515 -3.264 -30.676 1.00 69.56 89 LYS A N 1
ATOM 740 C CA . LYS A 1 89 ? 19.496 -4.081 -29.952 1.00 69.56 89 LYS A CA 1
ATOM 741 C C . LYS A 1 89 ? 20.884 -3.453 -30.036 1.00 69.56 89 LYS A C 1
ATOM 743 O O . LYS A 1 89 ? 21.554 -3.347 -29.017 1.00 69.56 89 LYS A O 1
ATOM 748 N N . ASN A 1 90 ? 21.271 -2.942 -31.205 1.00 75.19 90 ASN A N 1
ATOM 749 C CA . ASN A 1 90 ? 22.523 -2.204 -31.361 1.00 75.19 90 ASN A CA 1
ATOM 750 C C . ASN A 1 90 ? 22.549 -0.903 -30.547 1.00 75.19 90 ASN A C 1
ATOM 752 O O . ASN A 1 90 ? 23.588 -0.595 -29.980 1.00 75.19 90 ASN A O 1
ATOM 756 N N . LEU A 1 91 ? 21.435 -0.171 -30.425 1.00 75.94 91 LEU A N 1
ATOM 757 C CA . LEU A 1 91 ? 21.358 1.025 -29.575 1.00 75.94 91 LEU A CA 1
ATOM 758 C C . LEU A 1 91 ? 21.464 0.681 -28.078 1.00 75.94 91 LEU A C 1
ATOM 760 O O . LEU A 1 91 ? 22.154 1.372 -27.336 1.00 75.94 91 LEU A O 1
ATOM 764 N N . LEU A 1 92 ? 20.808 -0.398 -27.636 1.00 68.69 92 LEU A N 1
ATOM 765 C CA . LEU A 1 92 ? 20.900 -0.885 -26.255 1.00 68.69 92 LEU A CA 1
ATOM 766 C C . LEU A 1 92 ? 22.288 -1.435 -25.919 1.00 68.69 92 LEU A C 1
ATOM 768 O O . LEU A 1 92 ? 22.737 -1.238 -24.801 1.00 68.69 92 LEU A O 1
ATOM 772 N N . ASN A 1 93 ? 22.973 -2.066 -26.875 1.00 67.56 93 ASN A N 1
ATOM 773 C CA . ASN A 1 93 ? 24.374 -2.472 -26.727 1.00 67.56 93 ASN A CA 1
ATOM 774 C C . ASN A 1 93 ? 25.324 -1.268 -26.773 1.00 67.56 93 ASN A C 1
ATOM 776 O O . ASN A 1 93 ? 26.349 -1.260 -26.110 1.00 67.56 93 ASN A O 1
ATOM 780 N N . PHE A 1 94 ? 24.990 -0.212 -27.518 1.00 71.75 94 PHE A N 1
ATOM 781 C CA . PHE A 1 94 ? 25.759 1.035 -27.480 1.00 71.75 94 PHE A CA 1
ATOM 782 C C . PHE A 1 94 ? 25.590 1.768 -26.138 1.00 71.75 94 PHE A C 1
ATOM 784 O O . PHE A 1 94 ? 26.482 2.481 -25.687 1.00 71.75 94 PHE A O 1
ATOM 791 N N . VAL A 1 95 ? 24.452 1.543 -25.478 1.00 70.50 95 VAL A N 1
ATOM 792 C CA . VAL A 1 95 ? 24.157 1.920 -24.091 1.00 70.50 95 VAL A CA 1
ATOM 793 C C . VAL A 1 95 ? 24.312 0.687 -23.185 1.00 70.50 95 VAL A C 1
ATOM 795 O O . VAL A 1 95 ? 23.511 0.462 -22.278 1.00 70.50 95 VAL A O 1
ATOM 798 N N . GLU A 1 96 ? 25.333 -0.150 -23.409 1.00 62.66 96 GLU A N 1
ATOM 799 C CA . GLU A 1 96 ? 25.763 -1.095 -22.377 1.00 62.66 96 GLU A CA 1
ATOM 800 C C . GLU A 1 96 ? 26.270 -0.262 -21.202 1.00 62.66 96 GLU A C 1
ATOM 802 O O . GLU A 1 96 ? 27.375 0.283 -21.191 1.00 62.66 96 GLU A O 1
ATOM 807 N N . LEU A 1 97 ? 25.376 -0.071 -20.235 1.00 65.31 97 LEU A N 1
ATOM 808 C CA . LEU A 1 97 ? 25.650 0.660 -19.015 1.00 65.31 97 LEU A CA 1
ATOM 809 C C . LEU A 1 97 ? 26.847 -0.024 -18.340 1.00 65.31 97 LEU A C 1
ATOM 811 O O . LEU A 1 97 ? 26.758 -1.218 -18.036 1.00 65.31 97 LEU A O 1
ATOM 815 N N . PRO A 1 98 ? 27.963 0.694 -18.104 1.00 63.62 98 PRO A N 1
ATOM 816 C CA . PRO A 1 98 ? 29.100 0.125 -17.395 1.00 63.62 98 PRO A CA 1
ATOM 817 C C . PRO A 1 98 ? 28.657 -0.393 -16.014 1.00 63.62 98 PRO A C 1
ATOM 819 O O . PRO A 1 98 ? 27.606 0.021 -15.516 1.00 63.62 98 PRO A O 1
ATOM 822 N N . PRO A 1 99 ? 29.442 -1.279 -15.371 1.00 73.06 99 PRO A N 1
ATOM 823 C CA . PRO A 1 99 ? 29.062 -1.954 -14.132 1.00 73.06 99 PRO A CA 1
ATOM 824 C C . PRO A 1 99 ? 28.387 -1.006 -13.123 1.00 73.06 99 PRO A C 1
ATOM 826 O O . PRO A 1 99 ? 28.941 0.065 -12.839 1.00 73.06 99 PRO A O 1
ATOM 829 N N . PRO A 1 100 ? 27.214 -1.369 -12.563 1.00 72.81 100 PRO A N 1
ATOM 830 C CA . PRO A 1 100 ? 26.400 -0.469 -11.738 1.00 72.81 100 PRO A CA 1
ATOM 831 C C . PRO A 1 100 ? 27.148 0.049 -10.504 1.00 72.81 100 PRO A C 1
ATOM 833 O O . PRO A 1 100 ? 26.859 1.142 -10.030 1.00 72.81 100 PRO A O 1
ATOM 836 N N . GLU A 1 101 ? 28.168 -0.678 -10.047 1.00 77.00 101 GLU A N 1
ATOM 837 C CA . GLU A 1 101 ? 29.106 -0.268 -8.998 1.00 77.00 101 GLU A CA 1
ATOM 838 C C . GLU A 1 101 ? 29.797 1.074 -9.292 1.00 77.00 101 GLU A C 1
ATOM 840 O O . GLU A 1 101 ? 29.916 1.933 -8.420 1.00 77.00 101 GLU A O 1
ATOM 845 N N . ILE A 1 102 ? 30.239 1.296 -10.532 1.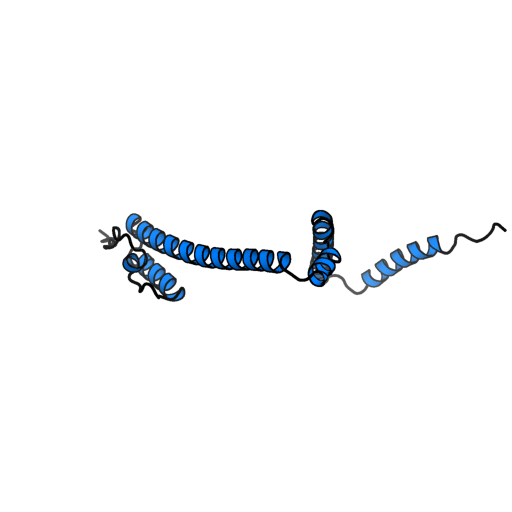00 81.50 102 ILE A N 1
ATOM 846 C CA . ILE A 1 102 ?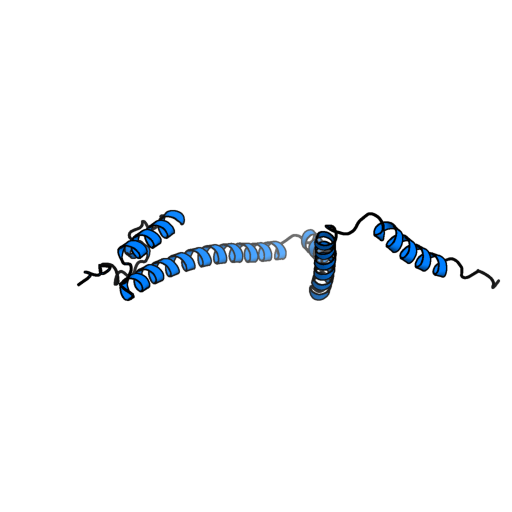 30.964 2.516 -10.920 1.00 81.50 102 ILE A CA 1
ATOM 847 C C . ILE A 1 102 ? 29.986 3.684 -11.060 1.00 81.50 102 ILE A C 1
ATOM 849 O O . ILE A 1 102 ? 30.281 4.805 -10.639 1.00 81.50 102 ILE A O 1
ATOM 853 N N . ILE A 1 103 ? 28.806 3.413 -11.623 1.00 83.75 103 ILE A N 1
ATOM 854 C CA . ILE A 1 103 ? 27.737 4.399 -11.794 1.00 83.75 103 ILE A CA 1
ATOM 855 C C . ILE A 1 103 ? 27.226 4.869 -10.428 1.00 83.75 103 ILE A C 1
ATOM 857 O O . ILE A 1 103 ? 27.126 6.073 -10.207 1.00 83.75 103 ILE A O 1
ATOM 861 N N . LEU A 1 104 ? 26.969 3.948 -9.494 1.00 85.00 104 LEU A N 1
ATOM 862 C CA . LEU A 1 104 ? 26.494 4.274 -8.147 1.00 85.00 104 LEU A CA 1
ATOM 863 C C . LEU A 1 104 ? 27.533 5.046 -7.336 1.00 85.00 104 LEU A C 1
ATOM 865 O O . LEU A 1 104 ? 27.170 6.021 -6.686 1.00 85.00 104 LEU A O 1
ATOM 869 N N . ARG A 1 105 ? 28.822 4.688 -7.420 1.00 85.94 105 ARG A N 1
ATOM 870 C CA . ARG A 1 105 ? 29.901 5.457 -6.773 1.00 85.94 105 ARG A CA 1
ATOM 871 C C . ARG A 1 105 ? 29.956 6.897 -7.280 1.00 85.94 105 ARG A C 1
ATOM 873 O O . ARG A 1 105 ? 30.059 7.818 -6.477 1.00 85.94 105 ARG A O 1
ATOM 880 N N . ARG A 1 106 ? 29.852 7.106 -8.597 1.00 87.62 106 ARG A N 1
ATOM 881 C CA . ARG A 1 106 ? 29.841 8.451 -9.200 1.00 87.62 106 ARG A CA 1
ATOM 882 C C . ARG A 1 106 ? 28.588 9.229 -8.814 1.00 87.62 106 ARG A C 1
ATOM 884 O O . ARG A 1 106 ? 28.706 10.366 -8.377 1.00 87.62 106 ARG A O 1
ATOM 891 N N . LEU A 1 107 ? 27.409 8.617 -8.916 1.00 89.69 107 LEU A N 1
ATOM 892 C CA . LEU A 1 107 ? 26.149 9.237 -8.501 1.00 89.69 107 LEU A CA 1
ATOM 893 C C . LEU A 1 107 ? 26.168 9.631 -7.027 1.00 89.69 107 LEU A C 1
ATOM 895 O O . LEU A 1 107 ? 25.749 10.734 -6.697 1.00 89.69 107 LEU A O 1
ATOM 899 N N . PHE A 1 108 ? 26.690 8.764 -6.161 1.00 90.50 108 PHE A N 1
ATOM 900 C CA . PHE A 1 108 ? 26.832 9.057 -4.743 1.00 90.50 108 PHE A CA 1
ATOM 901 C C . PHE A 1 108 ? 27.765 10.244 -4.518 1.00 90.50 108 PHE A C 1
ATOM 903 O O . PHE A 1 108 ? 27.378 11.179 -3.834 1.00 90.50 108 PHE A O 1
ATOM 910 N N . LEU A 1 109 ? 28.945 10.264 -5.147 1.00 88.75 109 LEU A N 1
ATOM 911 C CA . LEU A 1 109 ? 29.877 11.390 -5.048 1.00 88.75 109 LEU A CA 1
ATOM 912 C C . LEU A 1 109 ? 29.253 12.708 -5.525 1.00 88.75 109 LEU A C 1
ATOM 914 O O . LEU A 1 109 ? 29.392 13.717 -4.843 1.00 88.75 109 LEU A O 1
ATOM 918 N N . PHE A 1 110 ? 28.537 12.710 -6.653 1.00 90.12 110 PHE A N 1
ATOM 919 C CA . PHE A 1 110 ? 27.878 13.916 -7.166 1.00 90.12 110 PHE A CA 1
ATOM 920 C C . PHE A 1 110 ? 26.693 14.357 -6.305 1.00 90.12 110 PHE A C 1
ATOM 922 O O . PHE A 1 110 ? 26.526 15.551 -6.077 1.00 90.12 110 PHE A O 1
ATOM 929 N N . ALA A 1 111 ? 25.896 13.421 -5.790 1.00 92.31 111 ALA A N 1
ATOM 930 C CA . ALA A 1 111 ? 24.808 13.727 -4.867 1.00 92.31 111 ALA A CA 1
ATOM 931 C C . ALA A 1 111 ? 25.342 14.253 -3.528 1.00 92.31 111 ALA A C 1
ATOM 933 O O . ALA A 1 111 ? 24.785 15.197 -2.977 1.00 92.31 111 ALA A O 1
ATOM 934 N N . PHE A 1 112 ? 26.443 13.684 -3.035 1.00 92.19 112 PHE A N 1
ATOM 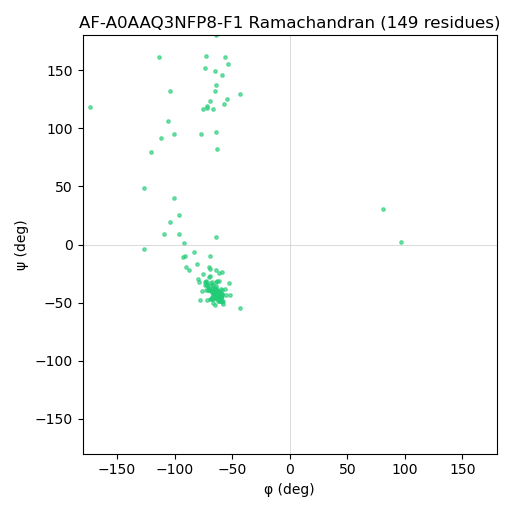935 C CA . PHE A 1 112 ? 27.091 14.112 -1.801 1.00 92.19 112 PHE A CA 1
ATOM 936 C C . PHE A 1 112 ? 27.737 15.487 -1.973 1.00 92.19 112 PHE A C 1
ATOM 938 O O . PHE A 1 112 ? 27.476 16.367 -1.170 1.00 92.19 112 PHE A O 1
ATOM 945 N N . MET A 1 113 ? 28.490 15.719 -3.054 1.00 86.56 113 MET A N 1
ATOM 946 C CA . MET A 1 113 ? 29.061 17.034 -3.382 1.00 86.56 113 MET A CA 1
ATOM 947 C C . MET A 1 113 ? 27.978 18.092 -3.617 1.00 86.56 113 MET A C 1
ATOM 949 O O . MET A 1 113 ? 28.091 19.204 -3.112 1.00 86.56 113 MET A O 1
ATOM 953 N N . GLY A 1 114 ? 26.908 17.754 -4.341 1.00 87.31 114 GLY A N 1
ATOM 954 C CA . GLY A 1 114 ? 25.792 18.664 -4.603 1.00 87.31 114 GLY A CA 1
ATOM 955 C C . GLY A 1 114 ? 24.991 18.990 -3.342 1.00 87.31 114 GLY A C 1
ATOM 956 O O . GLY A 1 114 ? 24.714 20.155 -3.072 1.00 87.31 114 GLY A O 1
ATOM 957 N N . GLY A 1 115 ? 24.676 17.983 -2.525 1.00 87.06 115 GLY A N 1
ATOM 958 C CA . GLY A 1 115 ? 24.003 18.172 -1.239 1.00 87.06 115 GLY A CA 1
ATOM 959 C C . GLY A 1 115 ? 24.866 18.940 -0.237 1.00 87.06 115 GLY A C 1
ATOM 960 O O . GLY A 1 115 ? 24.380 19.863 0.413 1.00 87.06 115 GLY A O 1
ATOM 961 N N . TRP A 1 116 ? 26.163 18.626 -0.172 1.00 79.81 116 TRP A N 1
ATOM 962 C CA . TRP A 1 116 ? 27.132 19.335 0.664 1.00 79.81 116 TRP A CA 1
ATOM 963 C C . TRP A 1 116 ? 27.282 20.798 0.249 1.00 79.81 116 TRP A C 1
ATOM 965 O O . TRP A 1 116 ? 27.339 21.673 1.115 1.00 79.81 116 TRP A O 1
ATOM 975 N N . SER A 1 117 ? 27.291 21.069 -1.061 1.00 78.56 117 SER A N 1
ATOM 976 C CA . SER A 1 117 ? 27.290 22.429 -1.601 1.00 78.56 117 SER A CA 1
ATOM 977 C C . SER A 1 117 ? 26.065 23.199 -1.118 1.00 78.56 117 SER A C 1
ATOM 979 O O . SER A 1 117 ? 26.220 24.284 -0.583 1.00 78.56 117 SER A O 1
ATOM 981 N N . ILE A 1 118 ? 24.861 22.634 -1.233 1.00 79.88 118 ILE A N 1
ATOM 982 C CA . ILE A 1 118 ? 23.620 23.326 -0.848 1.00 79.88 118 ILE A CA 1
ATOM 983 C C . ILE A 1 118 ? 23.573 23.607 0.661 1.00 79.88 118 ILE A C 1
ATOM 985 O O . ILE A 1 118 ? 23.138 24.682 1.067 1.00 79.88 118 ILE A O 1
ATOM 989 N N . MET A 1 119 ? 24.052 22.677 1.495 1.00 73.56 119 MET A N 1
ATOM 990 C CA . MET A 1 119 ? 24.058 22.848 2.953 1.00 73.56 119 MET A CA 1
ATOM 991 C C . MET A 1 119 ? 25.108 23.859 3.447 1.00 73.56 119 MET A C 1
ATOM 993 O O . MET A 1 119 ? 24.844 24.557 4.419 1.00 73.56 119 MET A O 1
ATOM 997 N N . ASN A 1 120 ? 26.264 23.988 2.779 1.00 61.69 120 ASN A N 1
ATOM 998 C CA . ASN A 1 120 ? 27.310 24.966 3.138 1.00 61.69 120 ASN A CA 1
ATOM 999 C C . ASN A 1 120 ? 27.186 26.313 2.393 1.00 61.69 120 ASN A C 1
ATOM 1001 O O . ASN A 1 120 ? 27.847 27.290 2.754 1.00 61.69 120 ASN A O 1
ATOM 1005 N N . SER A 1 121 ? 26.321 26.408 1.376 1.00 54.22 121 SER A N 1
ATOM 1006 C CA . SER A 1 121 ? 26.025 27.658 0.658 1.00 54.22 121 SER A CA 1
ATOM 1007 C C . SER A 1 121 ? 25.255 28.691 1.491 1.00 54.22 121 SER A C 1
ATOM 1009 O O . SER A 1 121 ? 25.149 29.834 1.056 1.00 54.22 121 SER A O 1
ATOM 1011 N N . ALA A 1 122 ? 24.739 28.337 2.673 1.00 55.66 122 ALA A N 1
ATOM 1012 C CA . ALA A 1 122 ? 24.039 29.287 3.540 1.00 55.66 122 ALA A CA 1
ATOM 1013 C C . ALA A 1 122 ? 24.975 30.191 4.373 1.00 55.66 122 ALA A C 1
ATOM 1015 O O . ALA A 1 122 ? 24.520 31.226 4.850 1.00 55.66 122 ALA A O 1
ATOM 1016 N N . GLU A 1 123 ? 26.267 29.854 4.519 1.00 55.2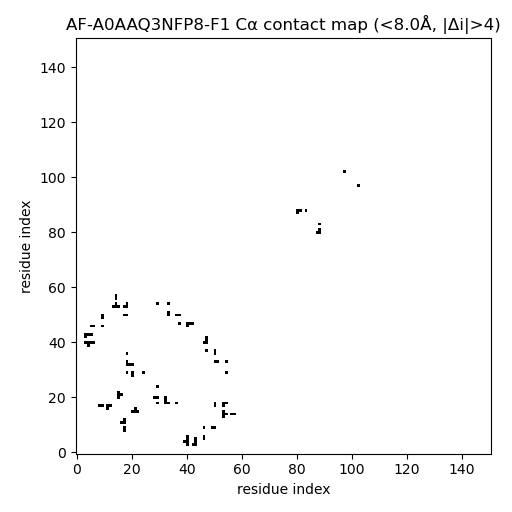8 123 GLU A N 1
ATOM 1017 C CA . GLU A 1 123 ? 27.213 30.629 5.354 1.00 55.28 123 GLU A CA 1
ATOM 1018 C C . GLU A 1 123 ? 28.507 31.062 4.638 1.00 55.28 123 GLU A C 1
ATOM 1020 O O . GLU A 1 123 ? 29.314 31.805 5.199 1.00 55.28 123 GLU A O 1
ATOM 1025 N N . THR A 1 124 ? 28.727 30.660 3.383 1.00 52.25 124 THR A N 1
ATOM 1026 C CA . THR A 1 124 ? 30.021 30.885 2.720 1.00 52.25 124 THR A CA 1
ATOM 1027 C C . THR A 1 124 ? 29.970 32.092 1.781 1.00 52.25 124 THR A C 1
ATOM 1029 O O . THR A 1 124 ? 29.555 31.995 0.629 1.00 52.25 124 THR A O 1
ATOM 1032 N N . GLY A 1 125 ? 30.395 33.248 2.295 1.00 57.97 125 GLY A N 1
ATOM 1033 C CA . GLY A 1 125 ? 30.568 34.486 1.531 1.00 57.97 125 GLY A CA 1
ATOM 1034 C C . GLY A 1 125 ? 31.648 34.417 0.425 1.00 57.97 125 GLY A C 1
AT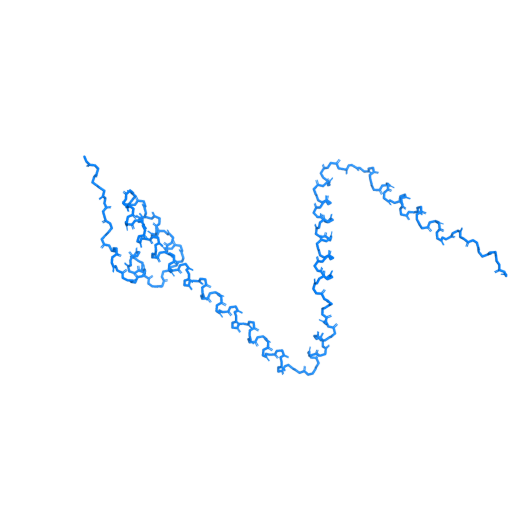OM 1035 O O . GLY A 1 125 ? 32.327 33.399 0.267 1.00 57.97 125 GLY A O 1
ATOM 1036 N N . PRO A 1 126 ? 31.858 35.524 -0.321 1.00 49.88 126 PRO A N 1
ATOM 1037 C CA . PRO A 1 126 ? 32.584 35.605 -1.606 1.00 49.88 126 PRO A CA 1
ATOM 1038 C C . PRO A 1 126 ? 34.090 35.252 -1.585 1.00 49.88 126 PRO A C 1
ATOM 1040 O O . PRO A 1 126 ? 34.773 35.398 -2.594 1.00 49.88 126 PRO A O 1
ATOM 1043 N N . ALA A 1 127 ? 34.634 34.774 -0.465 1.00 50.09 127 ALA A N 1
ATOM 1044 C CA . ALA A 1 127 ? 36.065 34.532 -0.283 1.00 50.09 127 ALA A CA 1
ATOM 1045 C C . ALA A 1 127 ? 36.548 33.141 -0.748 1.00 50.09 127 ALA A C 1
ATOM 1047 O O . ALA A 1 127 ? 37.724 32.981 -1.064 1.00 50.09 127 ALA A O 1
ATOM 1048 N N . PHE A 1 128 ? 35.674 32.131 -0.845 1.00 50.41 128 PHE A N 1
ATOM 1049 C CA . PHE A 1 128 ? 36.094 30.767 -1.223 1.00 50.41 128 PHE A CA 1
ATOM 1050 C C . PHE A 1 128 ? 36.046 30.470 -2.728 1.00 50.41 128 PHE A C 1
ATOM 1052 O O . PHE A 1 128 ? 36.631 29.480 -3.167 1.00 50.41 128 PHE A O 1
ATOM 1059 N N . GLN A 1 129 ? 35.448 31.356 -3.530 1.00 48.88 129 GLN A N 1
ATOM 1060 C CA . GLN A 1 129 ? 35.542 31.298 -4.993 1.00 48.88 129 GLN A CA 1
ATOM 1061 C C . GLN A 1 129 ? 36.981 31.579 -5.469 1.00 48.88 129 GLN A C 1
ATOM 1063 O O . GLN A 1 129 ? 37.472 30.928 -6.385 1.00 48.88 129 GLN A O 1
ATOM 1068 N N . VAL A 1 130 ? 37.701 32.461 -4.767 1.00 55.62 130 VAL A N 1
ATOM 1069 C CA . VAL A 1 130 ? 39.082 32.848 -5.101 1.00 55.62 130 VAL A CA 1
ATOM 1070 C C . VAL A 1 130 ? 40.108 31.792 -4.650 1.00 55.62 130 VAL A C 1
ATOM 1072 O O . VAL A 1 130 ? 41.106 31.563 -5.329 1.00 55.62 130 VAL A O 1
ATOM 1075 N N . CYS A 1 131 ? 39.858 31.082 -3.543 1.00 53.41 131 CYS A N 1
ATOM 1076 C CA . CYS A 1 131 ? 40.774 30.043 -3.045 1.00 53.41 131 CYS A CA 1
ATOM 1077 C C . CYS A 1 131 ? 40.791 28.769 -3.909 1.00 53.41 131 CYS A C 1
ATOM 1079 O O . CYS A 1 131 ? 41.847 28.154 -4.066 1.00 53.41 131 CYS A O 1
ATOM 1081 N N . PHE A 1 132 ? 39.653 28.374 -4.491 1.00 56.62 132 PHE A N 1
ATOM 1082 C CA . PHE A 1 132 ? 39.601 27.218 -5.394 1.00 56.62 132 PHE A CA 1
ATOM 1083 C C . PHE A 1 132 ? 40.280 27.503 -6.741 1.00 56.62 132 PHE A C 1
ATOM 1085 O O . PHE A 1 132 ? 40.979 26.632 -7.260 1.00 56.62 132 PHE A O 1
ATOM 1092 N N . GLU A 1 133 ? 40.160 28.727 -7.267 1.00 59.03 133 GLU A N 1
ATOM 1093 C CA . GLU A 1 133 ? 40.888 29.149 -8.470 1.00 59.03 133 GLU A CA 1
ATOM 1094 C C . GLU A 1 133 ? 42.403 29.206 -8.234 1.00 59.03 133 GLU A C 1
ATOM 1096 O O . GLU A 1 133 ? 43.161 28.740 -9.080 1.00 59.03 133 GLU A O 1
ATOM 1101 N N . PHE A 1 134 ? 42.866 29.665 -7.065 1.00 54.25 134 PHE A N 1
ATOM 1102 C CA . PHE A 1 134 ? 44.300 29.691 -6.743 1.00 54.25 134 PHE A CA 1
ATOM 1103 C C . PHE A 1 134 ? 44.925 28.291 -6.649 1.00 54.25 134 PHE A C 1
ATOM 1105 O O . PHE A 1 134 ? 46.039 28.074 -7.135 1.00 54.25 134 PHE A O 1
ATOM 1112 N N . LEU A 1 135 ? 44.213 27.317 -6.069 1.00 55.59 135 LEU A N 1
ATOM 1113 C CA . LEU A 1 135 ? 44.700 25.936 -5.988 1.00 55.59 135 LEU A CA 1
ATOM 1114 C C . LEU A 1 135 ? 44.719 25.262 -7.374 1.00 55.59 135 LEU A C 1
ATOM 1116 O O . LEU A 1 135 ? 45.660 24.539 -7.701 1.00 55.59 135 LEU A O 1
ATOM 1120 N N . PHE A 1 136 ? 43.713 25.538 -8.211 1.00 55.00 136 PHE A N 1
ATOM 1121 C CA . PHE A 1 136 ? 43.608 24.990 -9.567 1.00 55.00 136 PHE A CA 1
ATOM 1122 C C . PHE A 1 136 ? 44.603 25.639 -10.550 1.00 55.00 136 PHE A C 1
ATOM 1124 O O . PHE A 1 136 ? 45.168 24.960 -11.412 1.00 55.00 136 PHE A O 1
ATOM 1131 N N . PHE A 1 137 ? 44.889 26.934 -10.383 1.00 50.75 137 PHE A N 1
ATOM 1132 C CA . PHE A 1 137 ? 45.891 27.663 -11.162 1.00 50.75 137 PHE A CA 1
ATOM 1133 C C . PHE A 1 137 ? 47.320 27.228 -10.802 1.00 50.75 137 PHE A C 1
ATOM 1135 O O . PHE A 1 137 ? 48.139 27.020 -11.695 1.00 50.75 137 PHE A O 1
ATOM 1142 N N . SER A 1 138 ? 47.603 26.986 -9.516 1.00 51.06 138 SER A N 1
ATOM 1143 C CA . SER A 1 138 ? 48.912 26.493 -9.057 1.00 51.06 138 SER A CA 1
ATOM 1144 C C . SER A 1 138 ? 49.228 25.080 -9.580 1.00 51.06 138 SER A C 1
ATOM 1146 O O . SER A 1 138 ? 50.341 24.818 -10.037 1.00 51.06 138 SER A O 1
ATOM 1148 N N . LEU A 1 139 ? 48.230 24.186 -9.635 1.00 47.72 139 LEU A N 1
ATOM 1149 C CA . LEU A 1 139 ? 48.396 22.845 -10.217 1.00 47.72 139 LEU A CA 1
ATOM 1150 C C . LEU A 1 139 ? 48.559 22.851 -11.748 1.00 47.72 139 LEU A C 1
ATOM 1152 O O . LEU A 1 139 ? 49.234 21.973 -12.283 1.00 47.72 139 LEU A O 1
ATOM 1156 N N . SER A 1 140 ? 48.003 23.842 -12.454 1.00 48.22 140 SER A N 1
ATOM 1157 C CA . SER A 1 140 ? 48.201 23.986 -13.906 1.00 48.22 140 SER A CA 1
ATOM 1158 C C . SER A 1 140 ? 49.551 24.627 -14.264 1.00 48.22 140 SER A C 1
ATOM 1160 O O . SER A 1 140 ? 50.129 24.291 -15.298 1.00 48.22 140 SER A O 1
ATOM 1162 N N . PHE A 1 141 ? 50.107 25.490 -13.404 1.00 40.25 141 PHE A N 1
ATOM 1163 C CA . PHE A 1 141 ? 51.392 26.155 -13.664 1.00 40.25 141 PHE A CA 1
ATOM 1164 C C . PHE A 1 141 ? 52.600 25.211 -13.525 1.00 40.25 141 PHE A C 1
ATOM 1166 O O . PHE A 1 141 ? 53.558 25.327 -14.288 1.00 40.25 141 PHE A O 1
ATOM 1173 N N . SER A 1 142 ? 52.548 24.218 -12.627 1.00 44.88 142 SER A N 1
ATOM 1174 C CA . SER A 1 142 ? 53.619 23.211 -12.511 1.00 44.88 142 SER A CA 1
ATOM 1175 C C . SER A 1 142 ? 53.703 22.242 -13.697 1.00 44.88 142 SER A C 1
ATOM 1177 O O . SER A 1 142 ? 54.763 21.663 -13.917 1.00 44.88 142 SER A O 1
ATOM 1179 N N . VAL A 1 143 ? 52.637 22.076 -14.490 1.00 48.25 143 VAL A N 1
ATOM 1180 C CA . VAL A 1 143 ? 52.646 21.177 -15.664 1.00 48.25 143 VAL A CA 1
ATOM 1181 C C . VAL A 1 143 ? 53.089 21.901 -16.946 1.00 48.25 143 VAL A C 1
ATOM 1183 O O . VAL A 1 143 ? 53.552 21.253 -17.882 1.00 48.25 143 VAL A O 1
ATOM 1186 N N . TRP A 1 144 ? 53.030 23.238 -16.991 1.00 42.12 144 TRP A N 1
ATOM 1187 C CA . TRP A 1 144 ? 53.384 24.031 -18.181 1.00 42.12 144 TRP A CA 1
ATOM 1188 C C . TRP A 1 144 ? 54.687 24.845 -18.055 1.00 42.12 144 TRP A C 1
ATOM 1190 O O . TRP A 1 144 ? 55.012 25.634 -18.936 1.00 42.12 144 TRP A O 1
ATOM 1200 N N . CYS A 1 145 ? 55.464 24.623 -16.990 1.00 43.44 145 CYS A N 1
ATOM 1201 C CA . CYS A 1 145 ? 56.805 25.185 -16.797 1.00 43.44 145 CYS A CA 1
ATOM 1202 C C . CYS A 1 145 ? 57.835 24.079 -16.489 1.00 43.44 145 CYS A C 1
ATOM 1204 O O . CYS A 1 145 ? 58.623 24.181 -15.554 1.00 43.44 145 CYS A O 1
ATOM 1206 N N . ILE A 1 146 ? 57.840 23.002 -17.280 1.00 40.56 146 ILE A N 1
ATOM 1207 C CA . ILE A 1 146 ? 59.025 22.145 -17.430 1.00 40.56 146 ILE A CA 1
ATOM 1208 C C . ILE A 1 146 ? 59.596 22.479 -18.813 1.00 40.56 146 ILE A C 1
ATOM 1210 O O . ILE A 1 146 ? 58.964 22.166 -19.825 1.00 40.56 146 ILE A O 1
ATOM 1214 N N . PRO A 1 147 ? 60.723 23.203 -18.884 1.00 41.97 147 PRO A N 1
ATOM 1215 C CA . PRO A 1 147 ? 61.236 23.742 -20.130 1.00 41.97 147 PRO A CA 1
ATOM 1216 C C . PRO A 1 147 ? 61.617 22.606 -21.079 1.00 41.97 147 PRO A C 1
ATOM 1218 O O . PRO A 1 147 ? 62.282 21.644 -20.692 1.00 41.97 147 PRO A O 1
ATOM 1221 N N . LYS A 1 148 ? 61.267 22.769 -22.359 1.00 43.03 148 LYS A N 1
ATOM 1222 C CA . LYS A 1 148 ? 62.032 22.186 -23.465 1.00 43.03 148 LYS A CA 1
ATOM 1223 C C . LYS A 1 148 ? 63.431 22.811 -23.449 1.00 43.03 148 LYS A C 1
ATOM 1225 O O . LYS A 1 148 ? 63.703 23.766 -24.161 1.00 43.03 148 LYS A O 1
ATOM 1230 N N . CYS A 1 149 ? 64.286 22.273 -22.590 1.00 41.47 149 CYS A N 1
ATOM 1231 C CA . CYS A 1 149 ? 65.736 22.346 -22.677 1.00 41.47 149 CYS A CA 1
ATOM 1232 C C . CYS A 1 149 ? 66.221 20.898 -22.759 1.00 41.47 149 CYS A C 1
ATOM 1234 O O . CYS A 1 149 ? 66.564 20.321 -21.737 1.00 41.47 149 CYS A O 1
ATOM 1236 N N . ILE A 1 150 ? 66.137 20.303 -23.950 1.00 45.25 150 ILE A N 1
ATOM 1237 C CA . ILE A 1 150 ? 66.971 19.211 -24.476 1.00 45.25 150 ILE A CA 1
ATOM 1238 C C . ILE A 1 150 ? 66.549 19.044 -25.946 1.00 45.25 150 ILE A C 1
ATOM 1240 O O . ILE A 1 150 ? 65.393 18.723 -26.228 1.00 45.25 150 ILE A O 1
ATOM 1244 N N . PHE A 1 151 ? 67.537 19.277 -26.814 1.00 36.72 151 PHE A N 1
ATOM 1245 C CA . PHE A 1 151 ? 67.530 19.452 -28.273 1.00 36.72 151 PHE A CA 1
ATOM 1246 C C . PHE A 1 151 ? 67.018 20.784 -28.831 1.00 36.72 151 PHE A C 1
ATOM 1248 O O . PHE A 1 151 ? 65.804 21.068 -28.749 1.00 36.72 151 PHE A O 1
#

Radius of gyration: 31.62 Å; Cα contacts (8 Å, |Δi|>4): 59; chains: 1; bounding box: 89×49×69 Å